Protein AF-A0A2I0QCV3-F1 (afdb_monomer)

Mean predicted aligned error: 4.98 Å

pLDDT: mean 88.25, std 6.89, range [65.06, 97.31]

Foldseek 3Di:
DDDDDVVVVVVCCVQCVDPVNCPSVQVVCCVVVVQDDPRRDDD

Radius of gyration: 13.0 Å; Cα contacts (8 Å, |Δi|>4): 23; chains: 1; bounding box: 34×28×22 Å

Solvent-accessible surface area (backbone atoms only — not comparable to full-atom values): 2760 Å² total; per-residue (Å²): 136,86,77,79,58,68,67,56,54,54,50,48,43,67,54,63,64,35,90,94,42,49,67,63,44,40,54,50,50,25,61,78,69,67,38,55,81,94,62,43,73,77,134

Structure (mmCIF, N/CA/C/O backbone):
data_AF-A0A2I0QCV3-F1
#
_entry.id   AF-A0A2I0QCV3-F1
#
loop_
_atom_site.group_PDB
_atom_site.id
_atom_site.type_symbol
_atom_site.label_atom_id
_atom_site.label_alt_id
_atom_site.label_comp_id
_atom_site.label_asym_id
_atom_site.label_entity_id
_atom_site.label_seq_id
_atom_site.pdbx_PDB_ins_code
_atom_site.Cartn_x
_atom_site.Cartn_y
_atom_site.Cartn_z
_atom_site.occupancy
_atom_site.B_iso_or_equiv
_atom_site.auth_seq_id
_atom_site.auth_comp_id
_atom_site.auth_asym_id
_atom_site.auth_atom_id
_atom_site.pdbx_PDB_model_num
ATOM 1 N N . MET A 1 1 ? 18.635 -16.163 -10.119 1.00 65.06 1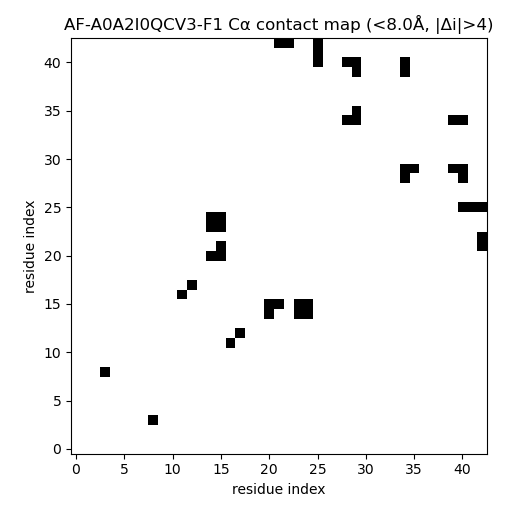 MET A N 1
ATOM 2 C CA . MET A 1 1 ? 17.754 -15.191 -9.436 1.00 65.06 1 MET A CA 1
ATOM 3 C C . MET A 1 1 ? 17.346 -14.142 -10.463 1.00 65.06 1 MET A C 1
ATOM 5 O O . MET A 1 1 ? 18.228 -13.653 -11.156 1.00 65.06 1 MET A O 1
ATOM 9 N N . LYS A 1 2 ? 16.046 -13.880 -10.660 1.00 77.81 2 LYS A N 1
ATOM 10 C CA . LYS A 1 2 ? 15.587 -12.800 -11.550 1.00 77.81 2 LYS A CA 1
ATOM 11 C C . LYS A 1 2 ? 15.408 -11.548 -10.700 1.00 77.81 2 LYS A C 1
ATOM 13 O O . LYS A 1 2 ? 14.622 -11.573 -9.759 1.00 77.81 2 LYS A O 1
ATOM 18 N N . PHE A 1 3 ? 16.170 -10.505 -10.996 1.00 77.69 3 PHE A N 1
ATOM 19 C CA . PHE A 1 3 ? 15.991 -9.207 -10.357 1.00 77.69 3 PHE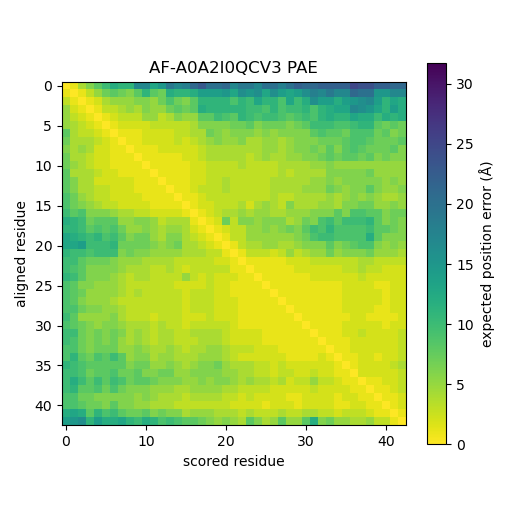 A CA 1
ATOM 20 C C . PHE A 1 3 ? 14.812 -8.482 -11.003 1.00 77.69 3 PHE A C 1
ATOM 22 O O . PHE A 1 3 ? 14.557 -8.654 -12.198 1.00 77.69 3 PHE A O 1
ATOM 29 N N . ALA A 1 4 ? 14.091 -7.695 -10.208 1.00 78.31 4 ALA A N 1
ATOM 30 C CA . ALA A 1 4 ? 13.134 -6.743 -10.750 1.00 78.31 4 ALA A CA 1
ATOM 31 C C . ALA A 1 4 ? 13.881 -5.696 -11.589 1.00 78.31 4 ALA A C 1
ATOM 33 O O . ALA A 1 4 ? 15.034 -5.366 -11.299 1.00 78.31 4 ALA A O 1
ATOM 34 N N . ASP A 1 5 ? 13.231 -5.183 -12.633 1.00 88.38 5 ASP A N 1
ATOM 35 C CA . ASP A 1 5 ? 13.812 -4.115 -13.441 1.00 88.38 5 ASP A CA 1
ATOM 36 C C . ASP A 1 5 ? 14.013 -2.861 -12.562 1.00 88.38 5 ASP A C 1
ATOM 38 O O . ASP A 1 5 ? 13.077 -2.449 -11.867 1.00 88.38 5 ASP A O 1
ATOM 42 N N . PRO A 1 6 ? 15.198 -2.224 -12.568 1.00 87.00 6 PRO A N 1
ATOM 43 C CA . PRO A 1 6 ? 15.449 -1.021 -11.775 1.00 87.00 6 PRO A CA 1
ATOM 44 C C . PRO A 1 6 ? 14.454 0.118 -12.038 1.00 87.00 6 PRO A C 1
ATOM 46 O O . PRO A 1 6 ? 14.155 0.900 -11.137 1.00 87.00 6 PRO A O 1
ATOM 49 N N . LYS A 1 7 ? 13.894 0.219 -13.252 1.00 86.94 7 LYS A N 1
ATOM 50 C CA . LYS A 1 7 ? 12.843 1.197 -13.566 1.00 86.94 7 LYS A CA 1
ATOM 51 C C . LYS A 1 7 ? 11.565 0.901 -12.795 1.00 86.94 7 LYS A C 1
ATOM 53 O O . LYS A 1 7 ? 10.918 1.841 -12.336 1.00 86.94 7 LYS A O 1
ATOM 58 N N . SER A 1 8 ? 11.216 -0.375 -12.631 1.00 85.88 8 SER A N 1
ATOM 59 C CA . SER A 1 8 ? 10.070 -0.788 -11.821 1.00 85.88 8 SER A CA 1
ATOM 60 C C . SER A 1 8 ? 10.277 -0.433 -10.350 1.00 85.88 8 SER A C 1
ATOM 62 O O . SER A 1 8 ? 9.353 0.091 -9.737 1.00 85.88 8 SER A O 1
ATOM 64 N N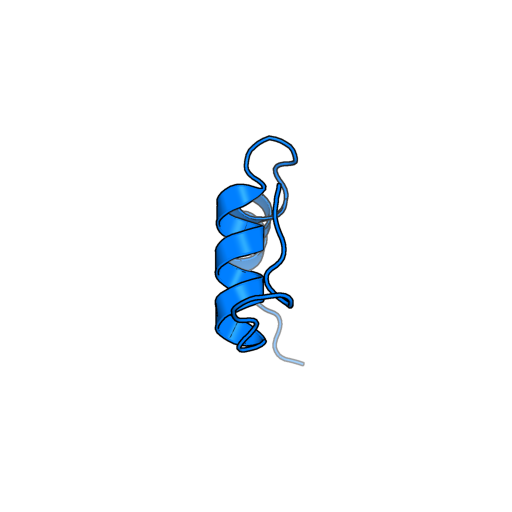 . ASP A 1 9 ? 11.484 -0.617 -9.804 1.00 87.00 9 ASP A N 1
ATOM 65 C CA . ASP A 1 9 ? 11.802 -0.234 -8.418 1.00 87.00 9 ASP A CA 1
ATOM 66 C C . ASP A 1 9 ? 11.690 1.287 -8.196 1.00 87.00 9 ASP A C 1
ATOM 68 O O . ASP A 1 9 ? 11.054 1.750 -7.247 1.00 87.00 9 ASP A O 1
ATOM 72 N N . ILE A 1 10 ? 12.233 2.090 -9.120 1.00 88.75 10 ILE A N 1
ATOM 73 C CA . ILE A 1 10 ? 12.136 3.558 -9.063 1.00 88.75 10 ILE A CA 1
ATOM 74 C C . ILE A 1 10 ? 10.680 4.020 -9.173 1.00 88.75 10 ILE A C 1
ATOM 76 O O . ILE A 1 10 ? 10.263 4.920 -8.442 1.00 88.75 10 ILE A O 1
ATOM 80 N N . ALA A 1 11 ? 9.903 3.437 -10.088 1.00 86.69 11 ALA A N 1
ATOM 81 C CA . ALA A 1 11 ? 8.492 3.772 -10.246 1.00 86.69 11 ALA A CA 1
ATOM 82 C C . ALA A 1 11 ? 7.696 3.426 -8.982 1.00 86.69 11 ALA A C 1
ATOM 84 O O . ALA A 1 11 ? 6.931 4.259 -8.500 1.00 86.69 11 ALA A O 1
ATOM 85 N N . PHE A 1 12 ? 7.942 2.250 -8.401 1.00 86.19 12 PHE A N 1
ATOM 86 C CA . PHE A 1 12 ? 7.307 1.819 -7.162 1.00 86.19 12 PHE A CA 1
ATOM 87 C C . PHE A 1 12 ? 7.592 2.802 -6.023 1.00 86.19 12 PHE A C 1
ATOM 89 O O . PHE A 1 12 ? 6.665 3.299 -5.392 1.00 86.19 12 PHE A O 1
ATOM 96 N N . LYS A 1 13 ? 8.858 3.186 -5.820 1.00 87.19 13 LYS A N 1
ATOM 97 C CA . LYS A 1 13 ? 9.242 4.184 -4.807 1.00 87.19 13 LYS A CA 1
ATOM 98 C C . LYS A 1 13 ? 8.601 5.551 -5.035 1.00 87.19 13 LYS A C 1
ATOM 100 O O . LYS A 1 13 ? 8.229 6.212 -4.075 1.00 87.19 13 LYS A O 1
ATOM 105 N N . LYS A 1 14 ? 8.443 5.991 -6.285 1.00 85.62 14 LYS A N 1
ATOM 106 C CA . LYS A 1 14 ? 7.782 7.272 -6.588 1.00 85.62 14 LYS A CA 1
ATOM 107 C C . LYS A 1 14 ? 6.286 7.265 -6.276 1.00 85.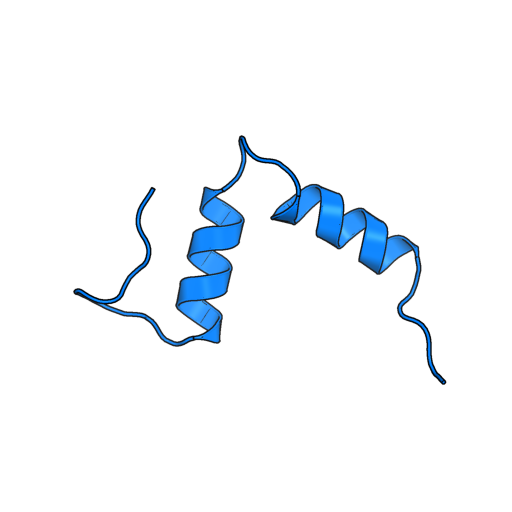62 14 LYS A C 1
ATOM 109 O O . LYS A 1 14 ? 5.758 8.311 -5.907 1.00 85.62 14 LYS A O 1
ATOM 114 N N . ILE A 1 15 ? 5.623 6.127 -6.473 1.00 83.69 15 ILE A N 1
ATOM 115 C CA . ILE A 1 15 ? 4.180 5.973 -6.251 1.00 83.69 15 ILE A CA 1
ATOM 116 C C . ILE A 1 15 ? 3.892 5.719 -4.769 1.00 83.69 15 ILE A C 1
ATOM 118 O O . ILE A 1 15 ? 3.066 6.412 -4.192 1.00 83.69 15 ILE A O 1
ATOM 122 N N . PHE A 1 16 ? 4.601 4.770 -4.154 1.00 85.12 16 PHE A N 1
ATOM 123 C CA . PHE A 1 16 ? 4.308 4.271 -2.807 1.00 85.12 16 PHE A CA 1
ATOM 124 C C . PHE A 1 16 ? 5.239 4.814 -1.715 1.00 85.12 16 PHE A C 1
ATOM 126 O O . PHE A 1 16 ? 4.912 4.732 -0.538 1.00 85.12 16 PHE A O 1
ATOM 133 N N . GLY A 1 17 ? 6.406 5.352 -2.073 1.00 82.31 17 GLY A N 1
ATOM 134 C CA . GLY A 1 17 ? 7.413 5.843 -1.124 1.00 82.31 17 GLY A CA 1
ATOM 135 C C . GLY A 1 17 ? 7.323 7.338 -0.817 1.00 82.31 17 GLY A C 1
ATOM 136 O O . GLY A 1 17 ? 8.266 7.893 -0.260 1.00 82.31 17 GLY A O 1
ATOM 137 N N . ASN A 1 18 ? 6.240 8.010 -1.216 1.00 84.25 18 ASN A N 1
ATOM 138 C CA . ASN A 1 18 ? 6.004 9.412 -0.884 1.00 84.25 18 ASN A CA 1
ATOM 139 C C . ASN A 1 18 ? 4.992 9.512 0.260 1.00 84.25 18 ASN A C 1
ATOM 1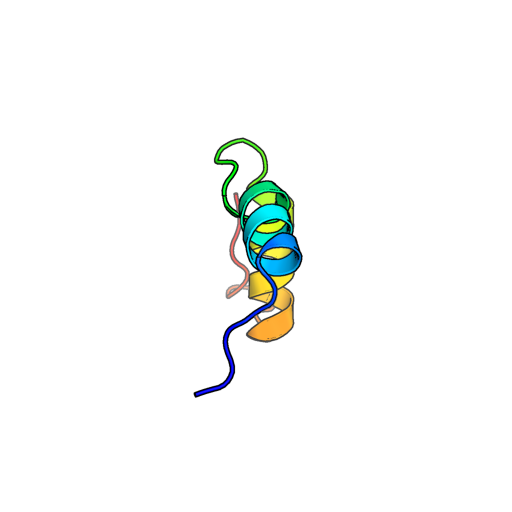41 O O . ASN A 1 18 ? 3.809 9.238 0.073 1.00 84.25 18 ASN A O 1
ATOM 145 N N . GLU A 1 19 ? 5.465 9.963 1.417 1.00 78.62 19 GLU A N 1
ATOM 146 C CA . GLU A 1 19 ? 4.679 10.114 2.648 1.00 78.62 19 GLU A CA 1
ATOM 147 C C . GLU A 1 19 ? 3.529 11.127 2.510 1.00 78.62 19 GLU A C 1
ATOM 149 O O . GLU A 1 19 ? 2.562 11.061 3.254 1.00 78.62 19 GLU A O 1
ATOM 154 N N . ASN A 1 20 ? 3.589 12.025 1.520 1.00 79.94 20 ASN A N 1
ATOM 155 C CA . ASN A 1 20 ? 2.531 12.995 1.216 1.00 79.94 20 ASN A CA 1
ATOM 156 C C . ASN A 1 20 ? 1.522 12.481 0.170 1.00 79.94 20 ASN A C 1
ATOM 158 O O . ASN A 1 20 ? 0.696 13.250 -0.313 1.00 79.94 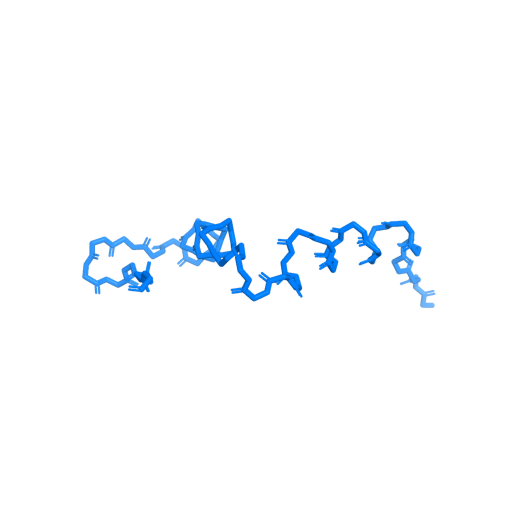20 ASN A O 1
ATOM 162 N N . LYS A 1 21 ? 1.646 11.224 -0.281 1.00 79.81 21 LYS A N 1
ATOM 163 C CA . LYS A 1 21 ? 0.770 10.597 -1.291 1.00 79.81 21 LYS A CA 1
ATOM 164 C C . LYS A 1 21 ? 0.314 9.207 -0.846 1.00 79.81 21 LYS A C 1
ATOM 166 O O . LYS A 1 21 ? 0.352 8.245 -1.613 1.00 79.81 21 LYS A O 1
ATOM 171 N N . THR A 1 22 ? -0.099 9.103 0.410 1.00 85.38 22 THR A N 1
ATOM 172 C CA . THR A 1 22 ? -0.551 7.865 1.058 1.00 85.38 22 THR A CA 1
ATOM 173 C C . THR A 1 22 ? -1.865 7.330 0.492 1.00 85.38 22 THR A C 1
ATOM 175 O O . THR A 1 22 ? -2.043 6.116 0.485 1.00 85.38 22 THR A O 1
ATOM 178 N N . GLU A 1 23 ? -2.741 8.175 -0.063 1.00 90.56 23 GLU A N 1
ATOM 179 C CA . GLU A 1 23 ? -4.050 7.769 -0.608 1.00 90.56 23 GLU A CA 1
ATOM 180 C C . GLU A 1 23 ? -3.961 6.633 -1.642 1.00 90.56 23 GLU A C 1
ATOM 182 O O . GLU A 1 23 ? -4.730 5.672 -1.597 1.00 90.56 23 GLU A O 1
ATOM 187 N N . ILE A 1 24 ? -2.984 6.697 -2.556 1.00 89.88 24 ILE A N 1
ATOM 188 C CA . ILE A 1 24 ? -2.788 5.662 -3.584 1.00 89.88 24 ILE A CA 1
ATOM 189 C C . ILE A 1 24 ? -2.327 4.350 -2.940 1.00 89.88 24 ILE A C 1
ATOM 191 O O . ILE A 1 24 ? -2.808 3.279 -3.311 1.00 89.88 24 ILE A O 1
ATOM 195 N N . SER A 1 25 ? -1.422 4.425 -1.961 1.00 90.69 25 SER A N 1
ATOM 196 C CA . SER A 1 25 ? -0.960 3.261 -1.198 1.00 90.69 25 SER A CA 1
ATOM 197 C C . SER A 1 25 ? -2.106 2.617 -0.420 1.00 90.69 25 SER A C 1
ATOM 199 O O . SER A 1 25 ? -2.255 1.398 -0.454 1.00 90.69 25 SER A O 1
ATOM 201 N N . ILE A 1 26 ? -2.941 3.427 0.235 1.00 92.88 26 ILE A N 1
ATOM 202 C CA . ILE A 1 26 ? -4.107 2.979 1.004 1.00 92.88 26 ILE A CA 1
ATOM 203 C C . ILE A 1 26 ? -5.125 2.297 0.083 1.00 92.88 26 ILE A C 1
ATOM 205 O O . ILE A 1 26 ? -5.523 1.164 0.346 1.00 92.88 26 ILE A O 1
ATOM 209 N N . SER A 1 27 ? -5.485 2.931 -1.039 1.00 93.19 27 SER A N 1
ATOM 210 C CA . SER A 1 27 ? -6.405 2.357 -2.029 1.00 93.19 27 SER A CA 1
ATOM 211 C C . SER A 1 27 ? -5.885 1.033 -2.595 1.00 93.19 27 SER A C 1
ATOM 213 O O . SER A 1 27 ? -6.626 0.051 -2.671 1.00 93.19 27 SER A O 1
ATOM 215 N N . PHE A 1 28 ? -4.594 0.977 -2.935 1.00 93.00 28 PHE A N 1
ATOM 216 C CA . PHE A 1 28 ? -3.958 -0.243 -3.419 1.00 93.00 28 PHE A CA 1
ATOM 217 C C . PHE A 1 28 ? -4.018 -1.368 -2.381 1.00 93.00 28 PHE A C 1
ATOM 219 O O . PHE A 1 28 ? -4.420 -2.479 -2.722 1.00 93.00 28 PHE A O 1
ATOM 226 N N . LEU A 1 29 ? -3.665 -1.085 -1.123 1.00 93.69 29 LEU A N 1
ATOM 227 C CA . LEU A 1 29 ? -3.704 -2.067 -0.038 1.00 93.69 29 LEU A CA 1
ATOM 228 C C . LEU A 1 29 ? -5.124 -2.573 0.222 1.00 93.69 29 LEU A C 1
ATOM 230 O O . LEU A 1 29 ? -5.311 -3.786 0.309 1.00 93.69 29 LEU A O 1
ATOM 234 N N . ASN A 1 30 ? -6.115 -1.678 0.274 1.00 96.81 30 ASN A N 1
ATOM 235 C CA . ASN A 1 30 ? -7.516 -2.067 0.430 1.00 96.81 30 ASN A CA 1
ATOM 236 C C . ASN A 1 30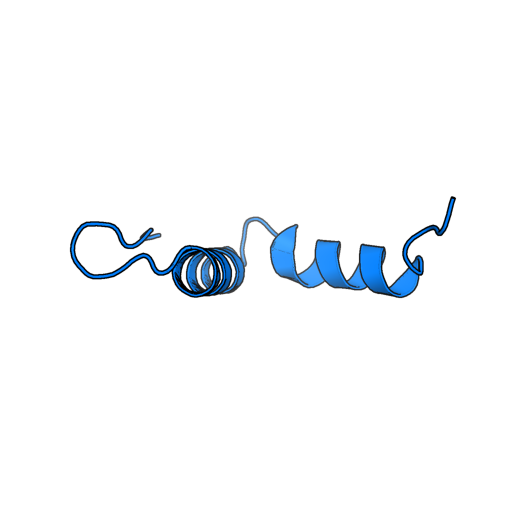 ? -7.963 -3.000 -0.712 1.00 96.81 30 ASN A C 1
ATOM 238 O O . ASN A 1 30 ? -8.611 -4.010 -0.453 1.00 96.81 30 ASN A O 1
ATOM 242 N N . ALA A 1 31 ? -7.543 -2.737 -1.956 1.00 96.00 31 ALA A N 1
ATOM 243 C CA . ALA A 1 31 ? -7.888 -3.571 -3.106 1.00 96.00 31 ALA A CA 1
ATOM 244 C C . ALA A 1 31 ? -7.211 -4.956 -3.094 1.00 96.00 31 ALA A C 1
ATOM 246 O O . ALA A 1 31 ? -7.876 -5.959 -3.348 1.00 96.00 31 ALA A O 1
ATOM 247 N N . ILE A 1 32 ? -5.903 -5.042 -2.812 1.00 96.19 32 ILE A N 1
ATOM 248 C CA . ILE A 1 32 ? -5.182 -6.331 -2.868 1.00 96.19 32 ILE A CA 1
ATOM 249 C C . ILE A 1 32 ? -5.477 -7.240 -1.670 1.00 96.19 32 ILE A C 1
ATOM 251 O O . ILE A 1 32 ? -5.340 -8.456 -1.785 1.00 96.19 32 ILE A O 1
ATOM 255 N N . LEU A 1 33 ? -5.854 -6.660 -0.527 1.00 96.75 33 LEU A N 1
ATOM 256 C CA . LEU A 1 33 ? -6.218 -7.392 0.687 1.00 96.75 33 LEU A CA 1
ATOM 257 C C . LEU A 1 33 ? -7.737 -7.603 0.816 1.00 96.75 33 LEU A C 1
ATOM 259 O O . LEU A 1 33 ? -8.175 -8.208 1.792 1.00 96.75 33 LEU A O 1
ATOM 263 N N . ASP A 1 34 ? -8.523 -7.113 -0.150 1.00 96.88 34 ASP A N 1
ATOM 264 C CA . ASP A 1 34 ? -9.994 -7.097 -0.137 1.00 96.88 34 ASP A CA 1
ATOM 265 C C . ASP A 1 34 ? -10.576 -6.523 1.170 1.00 96.88 34 ASP A C 1
ATOM 267 O O . ASP A 1 34 ? -11.544 -7.037 1.735 1.00 96.88 34 ASP A O 1
ATOM 271 N N . LEU A 1 35 ? -9.954 -5.456 1.682 1.00 97.31 35 LEU A N 1
ATOM 272 C CA . LEU A 1 35 ? -10.446 -4.747 2.860 1.00 97.31 35 LEU A CA 1
ATOM 273 C C . LEU A 1 35 ? -11.642 -3.892 2.452 1.00 97.31 35 LEU A C 1
ATOM 275 O O . LEU A 1 35 ? -11.546 -3.074 1.540 1.00 97.31 35 LEU A O 1
ATOM 279 N N . LYS A 1 36 ? -12.762 -4.105 3.141 1.00 94.69 36 LYS A N 1
ATOM 280 C CA . LYS A 1 36 ? -14.037 -3.419 2.924 1.00 94.69 36 LYS A CA 1
ATOM 281 C C . LYS A 1 36 ? -14.654 -3.033 4.259 1.00 94.69 36 LYS A C 1
ATOM 283 O O . LYS A 1 36 ? -14.334 -3.628 5.297 1.00 94.69 36 LYS A O 1
ATOM 288 N N . ASP A 1 37 ? -15.556 -2.062 4.209 1.00 94.44 37 ASP A N 1
ATOM 289 C CA . ASP A 1 37 ? -16.363 -1.617 5.342 1.00 94.44 37 ASP A CA 1
ATOM 290 C C . ASP A 1 37 ? -15.484 -1.197 6.537 1.00 94.44 37 ASP A C 1
ATOM 292 O O . ASP A 1 37 ? -14.603 -0.346 6.423 1.00 94.44 37 ASP A O 1
ATOM 296 N 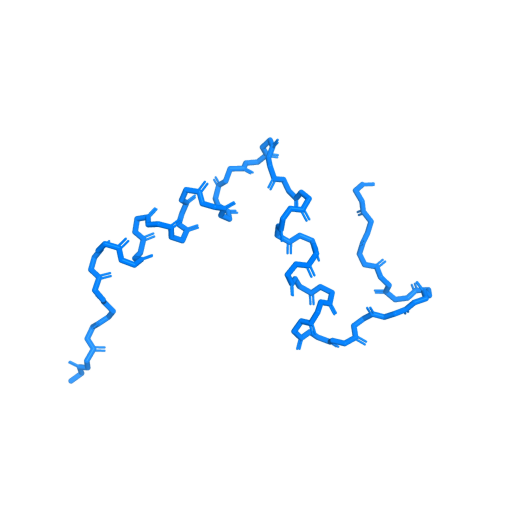N . GLU A 1 38 ? -15.691 -1.806 7.705 1.00 94.31 38 GLU A N 1
ATOM 297 C CA . GLU A 1 38 ? -14.968 -1.488 8.940 1.00 94.31 38 GLU A CA 1
ATOM 298 C C . GLU A 1 38 ? -13.482 -1.870 8.903 1.00 94.31 38 GLU A C 1
ATOM 300 O O . GLU A 1 38 ? -12.721 -1.455 9.776 1.00 94.31 38 GLU A O 1
ATOM 305 N N . LYS A 1 39 ? -13.061 -2.662 7.909 1.00 94.38 39 LYS A N 1
ATOM 306 C CA . LYS A 1 39 ? -11.673 -3.110 7.753 1.00 94.38 39 LYS A CA 1
ATOM 307 C C . LYS A 1 39 ? -10.857 -2.231 6.808 1.00 94.38 39 LYS A C 1
ATOM 309 O O . LYS A 1 39 ? -9.654 -2.456 6.705 1.00 94.38 39 LYS A O 1
ATOM 314 N N . GLU A 1 40 ? -11.481 -1.277 6.114 1.00 96.94 40 GLU A N 1
ATOM 315 C CA . GLU A 1 40 ? -10.762 -0.358 5.230 1.00 96.94 40 GLU A CA 1
ATOM 316 C C . GLU A 1 40 ? -9.765 0.496 6.010 1.00 96.94 40 GLU A C 1
ATOM 318 O O . GLU A 1 40 ? -10.088 1.106 7.033 1.00 96.94 40 GLU A O 1
ATOM 323 N N . ILE A 1 41 ? -8.548 0.574 5.478 1.00 94.62 41 ILE A N 1
ATOM 324 C CA . ILE A 1 41 ? -7.545 1.530 5.928 1.00 94.62 41 ILE A CA 1
ATOM 325 C C . ILE A 1 41 ? -8.017 2.927 5.505 1.00 94.62 41 ILE A C 1
ATOM 327 O O . ILE A 1 41 ? -8.403 3.126 4.350 1.00 94.62 41 ILE A O 1
ATOM 331 N N . LYS A 1 42 ? -7.983 3.877 6.443 1.00 90.62 42 LYS A N 1
ATOM 332 C CA . LYS A 1 42 ? -8.344 5.292 6.263 1.00 90.62 42 LYS A CA 1
ATOM 333 C C . LYS A 1 42 ? -7.119 6.168 6.534 1.00 90.62 42 LYS A C 1
ATOM 335 O O . LYS A 1 42 ? -6.200 5.708 7.213 1.00 90.62 42 LYS A O 1
ATOM 340 N N . GLU A 1 43 ? -7.105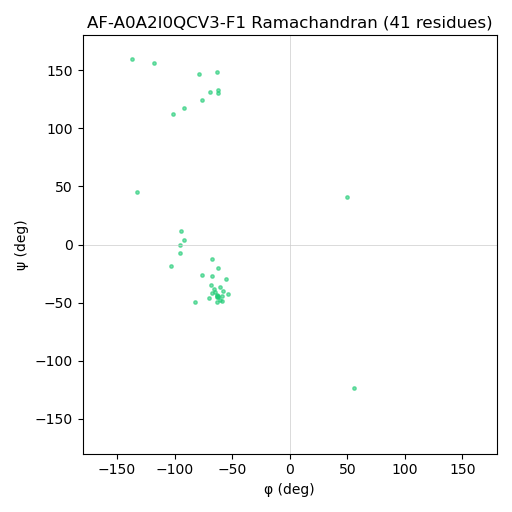 7.373 5.967 1.00 83.31 43 GLU A N 1
ATOM 341 C CA . GLU A 1 43 ? -6.057 8.382 6.206 1.00 83.31 43 GLU A CA 1
ATOM 342 C C . GLU A 1 43 ? -6.089 8.926 7.642 1.00 83.31 43 GLU A C 1
ATOM 344 O O . GLU A 1 43 ? -7.206 9.109 8.184 1.00 83.31 43 GLU A O 1
#

Secondary structure (DSSP, 8-state):
-PPPPHHHHHHHHHHHS-TT-HHHHHHHHHHHTT--GGG----

Sequence (43 aa):
MKFADPKSDIAFKKIFGNENKTEISISFLNAILDLKDEKEIKE